Protein AF-0000000084985325 (afdb_homodimer)

Sequence (128 aa):
MKIETPQWGKEVKKKLVDEECSVTEFAKRIGMSRSRVSGLINGSAVSPIGQRKICEYLGLYDYIMKIETPQWGKEVKKKLVDEECSVTEFAKRIGMSRSRVSGLINGSAVSPIGQRKICEYLGLYDYI

Solvent-accessible surface area (backbone atoms only — not comparable to full-atom values): 7352 Å² total; per-residue (Å²): 133,85,69,59,61,39,69,66,24,46,54,50,52,39,50,27,53,76,66,73,44,51,68,58,57,47,17,57,72,73,72,43,53,46,68,57,50,51,25,44,35,42,44,77,38,87,48,74,68,58,51,42,55,53,27,58,74,72,68,42,60,90,75,98,133,84,71,60,61,40,69,66,25,46,52,50,53,39,49,27,53,76,66,72,42,50,67,58,56,47,15,58,75,74,71,42,54,44,68,56,50,50,23,43,36,41,44,77,37,88,47,72,67,58,51,42,53,53,28,58,76,71,68,43,61,89,75,101

Structure (mmCIF, N/CA/C/O backbone):
data_AF-0000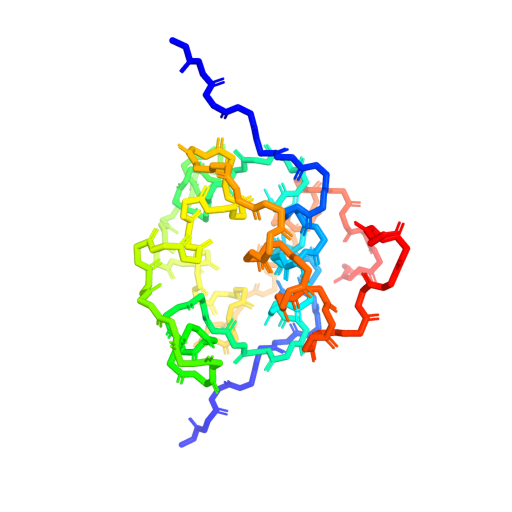000084985325-model_v1
#
loop_
_entity.id
_entity.type
_entity.pdbx_description
1 polymer 'HTH cro/C1-type domain-containing protein'
#
loop_
_atom_site.group_PDB
_atom_site.id
_atom_site.type_symbol
_atom_site.label_atom_id
_atom_site.label_alt_id
_atom_site.label_comp_id
_atom_site.label_asym_id
_atom_site.label_entity_id
_atom_site.label_seq_id
_atom_site.pdbx_PDB_ins_code
_atom_site.Cartn_x
_atom_site.Cartn_y
_atom_site.Cartn_z
_atom_site.occupancy
_atom_site.B_iso_or_equiv
_atom_site.auth_seq_id
_atom_site.auth_comp_id
_atom_site.auth_asym_id
_atom_site.auth_atom_id
_atom_site.pdbx_PDB_model_num
ATOM 1 N N . MET A 1 1 ? 10.453 14.781 -14.133 1 48.53 1 MET A N 1
ATOM 2 C CA . MET A 1 1 ? 10.906 14.758 -12.742 1 48.53 1 MET A CA 1
ATOM 3 C C . MET A 1 1 ? 10.234 13.625 -11.969 1 48.53 1 MET A C 1
ATOM 5 O O . MET A 1 1 ? 9 13.562 -11.906 1 48.53 1 MET A O 1
ATOM 9 N N . LYS A 1 2 ? 10.789 12.344 -11.93 1 58.53 2 LYS A N 1
ATOM 10 C CA . LYS A 1 2 ? 10.195 11.156 -11.32 1 58.53 2 LYS A CA 1
ATOM 11 C C . LYS A 1 2 ? 10.047 11.336 -9.812 1 58.53 2 LYS A C 1
ATOM 13 O O . LYS A 1 2 ? 11.031 11.578 -9.109 1 58.53 2 LYS A O 1
ATOM 18 N N . ILE A 1 3 ? 8.969 11.914 -9.266 1 78.12 3 ILE A N 1
ATOM 19 C CA . ILE A 1 3 ? 8.719 12.109 -7.84 1 78.12 3 ILE A CA 1
ATOM 20 C C . ILE A 1 3 ? 9.023 10.812 -7.082 1 78.12 3 ILE A C 1
ATOM 22 O O . ILE A 1 3 ? 8.516 9.75 -7.43 1 78.12 3 ILE A O 1
ATOM 26 N N . GLU A 1 4 ? 10.109 10.977 -6.445 1 87.25 4 GLU A N 1
ATOM 27 C CA . GLU A 1 4 ? 10.492 9.859 -5.578 1 87.25 4 GLU A CA 1
ATOM 28 C C . GLU A 1 4 ? 9.719 9.891 -4.266 1 87.25 4 GLU A C 1
ATOM 30 O O . GLU A 1 4 ? 9.508 10.961 -3.684 1 87.25 4 GLU A O 1
ATOM 35 N N . THR A 1 5 ? 9.125 8.812 -3.867 1 93.56 5 THR A N 1
ATOM 36 C CA . THR A 1 5 ? 8.406 8.734 -2.602 1 93.56 5 THR A CA 1
ATOM 37 C C . THR A 1 5 ? 9.375 8.82 -1.424 1 93.56 5 THR A C 1
ATOM 39 O O . THR A 1 5 ? 10.281 7.9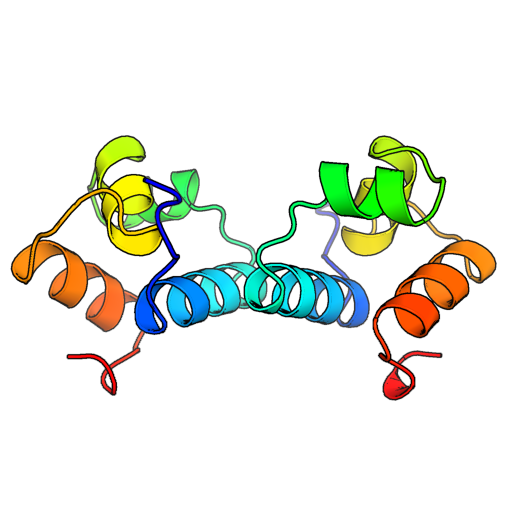88 -1.3 1 93.56 5 THR A O 1
ATOM 42 N N . PRO A 1 6 ? 9.148 9.891 -0.608 1 95.38 6 PRO A N 1
ATOM 43 C CA . PRO A 1 6 ? 10.031 10 0.552 1 95.38 6 PRO A CA 1
ATOM 44 C C . PRO A 1 6 ? 9.906 8.812 1.505 1 95.38 6 PRO A C 1
ATOM 46 O O . PRO A 1 6 ? 8.852 8.172 1.567 1 95.38 6 PRO A O 1
ATOM 49 N N . GLN A 1 7 ? 11 8.531 2.242 1 95.94 7 GLN A N 1
ATOM 50 C CA . GLN A 1 7 ? 11.031 7.391 3.154 1 95.94 7 GLN A CA 1
ATOM 51 C C . GLN A 1 7 ? 9.852 7.441 4.129 1 95.94 7 GLN A C 1
ATOM 53 O O . GLN A 1 7 ? 9.211 6.422 4.387 1 95.94 7 GLN A O 1
ATOM 58 N N . TRP A 1 8 ? 9.594 8.633 4.664 1 96.94 8 TRP A N 1
ATOM 59 C CA . TRP A 1 8 ? 8.492 8.734 5.617 1 96.94 8 TRP A CA 1
ATOM 60 C C . TRP A 1 8 ? 7.16 8.406 4.949 1 96.94 8 TRP A C 1
ATOM 62 O O . TRP A 1 8 ? 6.266 7.84 5.582 1 96.94 8 TRP A O 1
ATOM 72 N N . GLY A 1 9 ? 7 8.773 3.707 1 97.19 9 GLY A N 1
ATOM 73 C CA . GLY A 1 9 ? 5.801 8.438 2.959 1 97.19 9 GLY A CA 1
ATOM 74 C C . GLY A 1 9 ? 5.598 6.941 2.789 1 97.19 9 GLY A C 1
ATOM 75 O O . GLY A 1 9 ? 4.477 6.445 2.922 1 97.19 9 GLY A O 1
ATOM 76 N N . LYS A 1 10 ? 6.734 6.254 2.562 1 97.19 10 LYS A N 1
ATOM 77 C CA . LYS A 1 10 ? 6.691 4.801 2.455 1 97.19 10 LYS A CA 1
ATOM 78 C C . LYS A 1 10 ? 6.242 4.164 3.768 1 97.19 10 LYS A C 1
ATOM 80 O O . LYS A 1 10 ? 5.438 3.23 3.768 1 97.19 10 LYS A O 1
ATOM 85 N N . GLU A 1 11 ? 6.793 4.68 4.871 1 97.62 11 GLU A N 1
ATOM 86 C CA . GLU A 1 11 ? 6.414 4.145 6.18 1 97.62 11 GLU A CA 1
ATOM 87 C C . GLU A 1 11 ? 4.93 4.367 6.457 1 97.62 11 GLU A C 1
ATOM 89 O O . GLU A 1 11 ? 4.277 3.518 7.066 1 97.62 11 GLU A O 1
ATOM 94 N N . VAL A 1 12 ? 4.418 5.496 6.051 1 97.75 12 VAL A N 1
ATOM 95 C CA . VAL A 1 12 ? 2.994 5.773 6.203 1 97.75 12 VAL A CA 1
ATOM 96 C C . VAL A 1 12 ? 2.18 4.75 5.418 1 97.75 12 VAL A C 1
ATOM 98 O O . VAL A 1 12 ? 1.238 4.156 5.945 1 97.75 12 VAL A O 1
ATOM 101 N N . LYS A 1 13 ? 2.605 4.531 4.211 1 97.25 13 LYS A N 1
ATOM 102 C CA . LYS A 1 13 ? 1.892 3.58 3.363 1 97.25 13 LYS A CA 1
ATOM 103 C C . LYS A 1 13 ? 1.912 2.18 3.967 1 97.25 13 LYS A C 1
ATOM 105 O O . LYS A 1 13 ? 0.901 1.473 3.945 1 97.25 13 LYS A O 1
ATOM 110 N N . LYS A 1 14 ? 2.975 1.789 4.48 1 97.69 14 LYS A N 1
ATOM 111 C CA . LYS A 1 14 ? 3.082 0.483 5.125 1 97.69 14 LYS A CA 1
ATOM 112 C C . LYS A 1 14 ? 2.172 0.397 6.348 1 97.69 14 LYS A C 1
ATOM 114 O O . LYS A 1 14 ? 1.531 -0.63 6.578 1 97.69 14 LYS A O 1
ATOM 119 N N . LYS A 1 15 ? 2.119 1.446 7.082 1 97.31 15 LYS A N 1
ATOM 120 C CA . LYS A 1 15 ? 1.25 1.488 8.258 1 97.31 15 LYS A CA 1
ATOM 121 C C . LYS A 1 15 ? -0.219 1.391 7.855 1 97.31 15 LYS A C 1
ATOM 123 O O . LYS A 1 15 ? -1.007 0.719 8.523 1 97.31 15 LYS A O 1
ATOM 128 N N . LEU A 1 16 ? -0.54 2.053 6.805 1 96.81 16 LEU A N 1
ATOM 129 C CA . LEU A 1 16 ? -1.915 2.008 6.32 1 96.81 16 LEU A CA 1
ATOM 130 C C . LEU A 1 16 ? -2.289 0.597 5.879 1 96.81 16 LEU A C 1
ATOM 132 O O . LEU A 1 16 ? -3.438 0.176 6.035 1 96.81 16 LEU A O 1
ATOM 136 N N . VAL A 1 17 ? -1.335 -0.148 5.301 1 96.38 17 VAL A N 1
ATOM 137 C CA . VAL A 1 17 ? -1.554 -1.548 4.953 1 96.38 17 VAL A CA 1
ATOM 138 C C . VAL A 1 17 ? -1.879 -2.35 6.215 1 96.38 17 VAL A C 1
ATOM 140 O O . VAL A 1 17 ? -2.838 -3.123 6.234 1 96.38 17 VAL A O 1
ATOM 143 N N . ASP A 1 18 ? -1.133 -2.137 7.277 1 95.44 18 ASP A N 1
ATOM 144 C CA . ASP A 1 18 ? -1.321 -2.85 8.539 1 95.44 18 ASP A CA 1
ATOM 145 C C . ASP A 1 18 ? -2.682 -2.527 9.156 1 95.44 18 ASP A C 1
ATOM 147 O O . ASP A 1 18 ? -3.328 -3.4 9.734 1 95.44 18 ASP A O 1
ATOM 151 N N . GLU A 1 19 ? -3.109 -1.32 8.953 1 93.69 19 GLU A N 1
ATOM 152 C CA . GLU A 1 19 ? -4.363 -0.864 9.539 1 93.69 19 GLU A CA 1
ATOM 153 C C . GLU A 1 19 ? -5.543 -1.143 8.617 1 93.69 19 GLU A C 1
ATOM 155 O O . GLU A 1 19 ? -6.688 -0.818 8.945 1 93.69 19 GLU A O 1
ATOM 160 N N . GLU A 1 20 ? -5.27 -1.716 7.484 1 93.25 20 GLU A N 1
ATOM 161 C CA . GLU A 1 20 ? -6.289 -1.987 6.477 1 93.25 20 GLU A CA 1
ATOM 162 C C . GLU A 1 20 ? -7.082 -0.727 6.137 1 93.25 20 GLU A C 1
ATOM 164 O O . GLU A 1 20 ? -8.312 -0.758 6.074 1 93.25 20 GLU A O 1
ATOM 169 N N . CYS A 1 21 ? -6.367 0.325 5.969 1 93.62 21 CYS A N 1
ATOM 170 C CA . CYS A 1 21 ? -6.926 1.642 5.684 1 93.62 21 CYS A CA 1
ATOM 171 C C . CYS A 1 21 ? -6.379 2.193 4.371 1 93.62 21 CYS A C 1
ATOM 173 O O . CYS A 1 21 ? -5.18 2.088 4.102 1 93.62 21 CYS A O 1
ATOM 175 N N . SER A 1 22 ? -7.219 2.689 3.486 1 94.88 22 SER A N 1
ATOM 176 C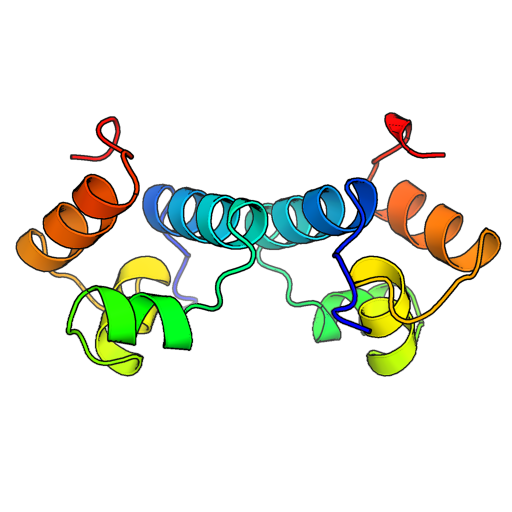 CA . SER A 1 22 ? -6.777 3.344 2.26 1 94.88 22 SER A CA 1
ATOM 177 C C . SER A 1 22 ? -6.371 4.793 2.523 1 94.88 22 SER A C 1
ATOM 179 O O . SER A 1 22 ? -6.695 5.352 3.572 1 94.88 22 SER A O 1
ATOM 181 N N . VAL A 1 23 ? -5.637 5.344 1.636 1 96.94 23 VAL A N 1
ATOM 182 C CA . VAL A 1 23 ? -5.242 6.746 1.755 1 96.94 23 VAL A CA 1
ATOM 183 C C . VAL A 1 23 ? -6.484 7.629 1.821 1 96.94 23 VAL A C 1
ATOM 185 O O . VAL A 1 23 ? -6.523 8.602 2.58 1 96.94 23 VAL A O 1
ATOM 188 N N . THR A 1 24 ? -7.457 7.297 1.042 1 97.69 24 THR A N 1
ATOM 189 C CA . THR A 1 24 ? -8.711 8.047 1.021 1 97.69 24 THR A CA 1
ATOM 190 C C . THR A 1 24 ? -9.391 8.008 2.385 1 97.69 24 THR A C 1
ATOM 192 O O . THR A 1 24 ? -9.797 9.039 2.916 1 97.69 24 THR A O 1
ATOM 195 N N . GLU A 1 25 ? -9.516 6.855 2.938 1 97.06 25 GLU A N 1
ATOM 196 C CA . GLU A 1 25 ? -10.133 6.688 4.254 1 97.06 25 GLU A CA 1
ATOM 197 C C . GLU A 1 25 ? -9.32 7.398 5.332 1 97.06 25 GLU A C 1
ATOM 199 O O . GLU A 1 25 ? -9.883 8.055 6.207 1 97.06 25 GLU A O 1
ATOM 204 N N . PHE A 1 26 ? -8.109 7.203 5.227 1 97.88 26 PHE A N 1
ATOM 205 C CA . PHE A 1 26 ? -7.207 7.844 6.172 1 97.88 26 PHE A CA 1
ATOM 206 C C . PHE A 1 26 ? -7.363 9.359 6.129 1 97.88 26 PHE A C 1
ATOM 208 O O . PHE A 1 26 ? -7.461 10.008 7.172 1 97.88 26 PHE A O 1
ATOM 215 N N . ALA A 1 27 ? -7.316 9.883 4.961 1 98.38 27 ALA A N 1
ATOM 216 C CA . ALA A 1 27 ? -7.48 11.328 4.781 1 98.38 27 ALA A CA 1
ATOM 217 C C . ALA A 1 27 ? -8.766 11.82 5.438 1 98.38 27 ALA A C 1
ATOM 219 O O . ALA A 1 27 ? -8.758 12.828 6.145 1 98.38 27 ALA A O 1
ATOM 220 N N . LYS A 1 28 ? -9.805 11.133 5.25 1 97.62 28 LYS A N 1
ATOM 221 C CA . LYS A 1 28 ? -11.094 11.461 5.859 1 97.62 28 LYS A CA 1
ATOM 222 C C . LYS A 1 28 ? -11.008 11.438 7.383 1 97.62 28 LYS A C 1
ATOM 224 O O . LYS A 1 28 ? -11.539 12.32 8.055 1 97.62 28 LYS A O 1
ATOM 229 N N . ARG A 1 29 ? -10.312 10.523 7.879 1 96.19 29 ARG A N 1
ATOM 230 C CA . ARG A 1 29 ? -10.188 10.328 9.32 1 96.19 29 ARG A CA 1
ATOM 231 C C . ARG A 1 29 ? -9.453 11.492 9.969 1 96.19 29 ARG A C 1
ATOM 233 O O . ARG A 1 29 ? -9.773 11.891 11.094 1 96.19 29 ARG A O 1
ATOM 240 N N . ILE A 1 30 ? -8.523 12.016 9.273 1 96.5 30 ILE A N 1
ATOM 241 C CA . ILE A 1 30 ? -7.711 13.055 9.883 1 96.5 30 ILE A CA 1
ATOM 242 C C . ILE A 1 30 ? -8.203 14.43 9.438 1 96.5 30 ILE A C 1
ATOM 244 O O . ILE A 1 30 ? -7.586 15.453 9.734 1 96.5 30 ILE A O 1
ATOM 248 N N . GLY A 1 31 ? -9.18 14.461 8.625 1 97.44 31 GLY A N 1
ATOM 249 C CA . GLY A 1 31 ? -9.797 15.719 8.219 1 97.44 31 GLY A CA 1
ATOM 250 C C . GLY A 1 31 ? -9.031 16.438 7.125 1 97.44 31 GLY A C 1
ATOM 251 O O . GLY A 1 31 ? -8.953 17.656 7.113 1 97.44 31 GLY A O 1
ATOM 252 N N . MET A 1 32 ? -8.445 15.75 6.34 1 97.81 32 MET A N 1
ATOM 253 C CA . MET A 1 32 ? -7.719 16.297 5.195 1 97.81 32 MET A CA 1
ATOM 254 C C . MET A 1 32 ? -8.266 15.734 3.887 1 97.81 32 MET A C 1
ATOM 256 O O . MET A 1 32 ? -8.891 14.672 3.873 1 97.81 32 MET A O 1
ATOM 260 N N . SER A 1 33 ? -7.953 16.5 2.854 1 98 33 SER A N 1
ATOM 261 C CA . SER A 1 33 ? -8.359 16 1.547 1 98 33 SER A CA 1
ATOM 262 C C . SER A 1 33 ? -7.449 14.867 1.083 1 98 33 SER A C 1
ATOM 264 O O . SER A 1 33 ? -6.266 14.836 1.424 1 98 33 SER A O 1
ATOM 266 N N . ARG A 1 34 ? -8.047 13.961 0.323 1 98 34 ARG A N 1
ATOM 267 C CA . ARG A 1 34 ? -7.27 12.859 -0.246 1 98 34 ARG A CA 1
ATOM 268 C C . ARG A 1 34 ? -6.102 13.391 -1.076 1 98 34 ARG A C 1
ATOM 270 O O . ARG A 1 34 ? -5 12.836 -1.026 1 98 34 ARG A O 1
ATOM 277 N N . SER A 1 35 ? -6.32 14.414 -1.848 1 98.12 35 SER A N 1
ATOM 278 C CA . SER A 1 35 ? -5.285 14.977 -2.707 1 98.12 35 SER A CA 1
ATOM 279 C C . SER A 1 35 ? -4.102 15.484 -1.888 1 98.12 35 SER A C 1
ATOM 281 O O . SER A 1 35 ? -2.945 15.289 -2.273 1 98.12 35 SER A O 1
ATOM 283 N N . ARG A 1 36 ? -4.379 16.109 -0.794 1 97.75 36 ARG A N 1
ATOM 284 C CA . ARG A 1 36 ? -3.326 16.656 0.062 1 97.75 36 ARG A CA 1
ATOM 285 C C . ARG A 1 36 ? -2.518 15.531 0.708 1 97.75 36 ARG A C 1
ATOM 287 O O . ARG A 1 36 ? -1.285 15.547 0.666 1 97.75 36 ARG A O 1
ATOM 294 N N . VAL A 1 37 ? -3.186 14.617 1.312 1 98.12 37 VAL A N 1
ATOM 295 C CA . VAL A 1 37 ? -2.514 13.5 1.973 1 98.12 37 VAL A CA 1
ATOM 296 C C . VAL A 1 37 ? -1.677 12.727 0.956 1 98.12 37 VAL A C 1
ATOM 298 O O . VAL A 1 37 ? -0.495 12.461 1.188 1 98.12 37 VAL A O 1
ATOM 301 N N . SER A 1 38 ? -2.316 12.422 -0.131 1 97.75 38 SER A N 1
ATOM 302 C CA . SER A 1 38 ? -1.622 11.688 -1.187 1 97.75 38 SER A CA 1
ATOM 303 C C . SER A 1 38 ? -0.394 12.453 -1.672 1 97.75 38 SER A C 1
ATOM 305 O O . SER A 1 38 ? 0.678 11.867 -1.845 1 97.75 38 SER A O 1
ATOM 307 N N . GLY A 1 39 ? -0.521 13.711 -1.88 1 97.5 39 GLY A N 1
ATOM 308 C CA . GLY A 1 39 ? 0.595 14.531 -2.322 1 97.5 39 GLY A CA 1
ATOM 309 C C . GLY A 1 39 ? 1.748 14.547 -1.337 1 97.5 39 GLY A C 1
ATOM 310 O O . GLY A 1 39 ? 2.912 14.484 -1.735 1 97.5 39 GLY A O 1
ATOM 311 N N . LEU A 1 40 ? 1.405 14.602 -0.092 1 97.12 40 LEU A N 1
ATOM 312 C CA . LEU A 1 40 ? 2.424 14.664 0.951 1 97.12 40 LEU A CA 1
ATOM 313 C C . LEU A 1 40 ? 3.172 13.336 1.058 1 97.12 40 LEU A C 1
ATOM 315 O O . LEU A 1 40 ? 4.406 13.312 1.045 1 97.12 40 LEU A O 1
ATOM 319 N N . ILE A 1 41 ? 2.441 12.289 1.038 1 97.31 41 ILE A N 1
ATOM 320 C CA . ILE A 1 41 ? 3.061 10.992 1.303 1 97.31 41 ILE A CA 1
ATOM 321 C C . ILE A 1 41 ? 3.805 10.516 0.059 1 97.31 41 ILE A C 1
ATOM 323 O O . ILE A 1 41 ? 4.781 9.766 0.161 1 97.31 41 ILE A O 1
ATOM 327 N N . ASN A 1 42 ? 3.346 10.961 -1.085 1 96.38 42 ASN A N 1
ATOM 328 C CA . ASN A 1 42 ? 3.998 10.539 -2.32 1 96.38 42 ASN A CA 1
ATOM 329 C C . ASN A 1 42 ? 5.117 11.5 -2.717 1 96.38 42 ASN A C 1
ATOM 331 O O . ASN A 1 42 ? 5.875 11.219 -3.646 1 96.38 42 ASN A O 1
ATOM 335 N N . GLY A 1 43 ? 5.199 12.633 -2.082 1 95.94 43 GLY A N 1
ATOM 336 C CA . GLY A 1 43 ? 6.34 13.516 -2.279 1 95.94 43 GLY A CA 1
ATOM 337 C C . GLY A 1 43 ? 6.059 14.648 -3.248 1 95.94 43 GLY A C 1
ATOM 338 O O . GLY A 1 43 ? 6.918 15.5 -3.479 1 95.94 43 GLY A O 1
ATOM 339 N N . SER A 1 44 ? 4.832 14.648 -3.771 1 96.44 44 SER A N 1
ATOM 340 C CA . SER A 1 44 ? 4.512 15.672 -4.758 1 96.44 44 SER A CA 1
ATOM 341 C C . SER A 1 44 ? 4.117 16.984 -4.09 1 96.44 44 SER A C 1
ATOM 343 O O . SER A 1 44 ? 4.02 18.016 -4.75 1 96.44 44 SER A O 1
ATOM 345 N N . ALA A 1 45 ? 3.824 17 -2.789 1 96.56 45 ALA A N 1
ATOM 346 C CA . ALA A 1 45 ? 3.557 18.188 -1.982 1 96.56 45 ALA A CA 1
ATOM 347 C C . ALA A 1 45 ? 4.449 18.219 -0.746 1 96.56 45 ALA A C 1
ATOM 349 O O . ALA A 1 45 ? 4.902 17.188 -0.27 1 96.56 45 ALA A O 1
ATOM 350 N N . VAL A 1 46 ? 4.77 19.453 -0.374 1 95.19 46 VAL A N 1
ATOM 351 C CA . VAL A 1 46 ? 5.609 19.641 0.805 1 95.19 46 VAL A CA 1
ATOM 352 C C . VAL A 1 46 ? 4.895 20.531 1.816 1 95.19 46 VAL A C 1
ATOM 354 O O . VAL A 1 46 ? 4.516 21.672 1.499 1 95.19 46 VAL A O 1
ATOM 357 N N . SER A 1 47 ? 4.656 19.969 2.971 1 97.06 47 SER A N 1
ATOM 358 C CA . SER A 1 47 ? 4.082 20.672 4.109 1 97.06 47 SER A CA 1
ATOM 359 C C . SER A 1 47 ? 4.531 20.047 5.43 1 97.06 47 SER A C 1
ATOM 361 O O . SER A 1 47 ? 4.016 19.016 5.84 1 97.06 47 SER A O 1
ATOM 363 N N . PRO A 1 48 ? 5.422 20.766 6.152 1 96.12 48 PRO A N 1
ATOM 364 C CA . PRO A 1 48 ? 5.883 20.219 7.438 1 96.12 48 PRO A CA 1
ATOM 365 C C . PRO A 1 48 ? 4.742 20.016 8.43 1 96.12 48 PRO A C 1
ATOM 367 O O . PRO A 1 48 ? 4.746 19.031 9.18 1 96.12 48 PRO A O 1
ATOM 370 N N . ILE A 1 49 ? 3.811 20.859 8.398 1 96.31 49 ILE A N 1
ATOM 371 C CA . ILE A 1 49 ? 2.674 20.75 9.305 1 96.31 49 ILE A CA 1
ATOM 372 C C . ILE A 1 49 ? 1.84 19.531 8.945 1 96.31 49 ILE A C 1
ATOM 374 O O . ILE A 1 49 ? 1.452 18.75 9.82 1 96.31 49 ILE A O 1
ATOM 378 N N . GLY A 1 50 ? 1.603 19.312 7.648 1 97 50 GLY A N 1
ATOM 379 C CA . GLY A 1 50 ? 0.859 18.141 7.195 1 97 50 GLY A CA 1
ATOM 380 C C . GLY A 1 50 ? 1.558 16.844 7.508 1 97 50 GLY A C 1
ATOM 381 O O . GLY A 1 50 ? 0.922 15.883 7.961 1 97 50 GLY A O 1
ATOM 382 N N . GLN A 1 51 ? 2.84 16.859 7.262 1 97.19 51 GLN A N 1
ATOM 383 C CA . GLN A 1 51 ? 3.635 15.672 7.574 1 97.19 51 GLN A CA 1
ATOM 384 C C . GLN A 1 51 ? 3.543 15.328 9.055 1 97.19 51 GLN A C 1
ATOM 386 O O . GLN A 1 51 ? 3.355 14.156 9.414 1 97.19 51 GLN A O 1
ATOM 391 N N . ARG A 1 52 ? 3.691 16.375 9.867 1 96.94 52 ARG A N 1
ATOM 392 C CA . ARG A 1 52 ? 3.635 16.156 11.312 1 96.94 52 ARG A CA 1
ATOM 393 C C . ARG A 1 52 ? 2.283 15.586 11.727 1 96.94 52 ARG A C 1
ATOM 395 O O . ARG A 1 52 ? 2.217 14.648 12.516 1 96.94 52 ARG A O 1
ATOM 402 N N . LYS A 1 53 ? 1.25 16.109 11.258 1 97 53 LYS A N 1
ATOM 403 C CA . LYS A 1 53 ? -0.1 15.648 11.578 1 97 53 LYS A CA 1
ATOM 404 C C . LYS A 1 53 ? -0.294 14.188 11.195 1 97 53 LYS A C 1
ATOM 406 O O . LYS A 1 53 ? -0.823 13.398 11.984 1 97 53 LYS A O 1
ATOM 411 N N . ILE A 1 54 ? 0.137 13.867 10.07 1 97.69 54 ILE A N 1
ATOM 412 C CA . ILE A 1 54 ? -0.013 12.508 9.555 1 97.69 54 ILE A CA 1
ATOM 413 C C . ILE A 1 54 ? 0.81 11.547 10.406 1 97.69 54 ILE A C 1
ATOM 415 O O . ILE A 1 54 ? 0.299 10.516 10.859 1 97.69 54 ILE A O 1
ATOM 419 N N . CYS A 1 55 ? 2.057 11.859 10.641 1 97.62 55 CYS A N 1
ATOM 420 C CA . CYS A 1 55 ? 2.951 10.992 11.398 1 97.62 55 CYS A CA 1
ATOM 421 C C . CYS A 1 55 ? 2.459 10.82 12.836 1 97.62 55 CYS A C 1
ATOM 423 O O . CYS A 1 55 ? 2.523 9.727 13.391 1 97.62 55 CYS A O 1
ATOM 425 N N . GLU A 1 56 ? 1.974 11.883 13.391 1 96.56 56 GLU A N 1
ATOM 426 C CA . GLU A 1 56 ? 1.465 11.82 14.758 1 96.56 56 GLU A CA 1
ATOM 427 C C . GLU A 1 56 ? 0.244 10.914 14.852 1 96.56 56 GLU A C 1
ATOM 429 O O . GLU A 1 56 ? 0.124 10.117 15.789 1 96.56 56 GLU A O 1
ATOM 434 N N . TYR A 1 57 ? -0.606 11.047 13.938 1 96.62 57 TYR A N 1
ATOM 435 C CA . TYR A 1 57 ? -1.819 10.242 13.945 1 96.62 57 TYR A CA 1
ATOM 436 C C . TYR A 1 57 ? -1.484 8.75 13.883 1 96.62 57 TYR A C 1
ATOM 438 O O . TYR A 1 57 ? -2.152 7.934 14.523 1 96.62 57 TYR A O 1
ATOM 446 N N . LEU A 1 58 ? -0.453 8.422 13.148 1 96.88 58 LEU A N 1
ATOM 447 C CA . LEU A 1 58 ? -0.12 7.023 12.914 1 96.88 58 LEU A CA 1
ATOM 448 C C . LEU A 1 58 ? 0.945 6.547 13.898 1 96.88 58 LEU A C 1
ATOM 450 O O . LEU A 1 58 ? 1.35 5.383 13.859 1 96.88 58 LEU A O 1
ATOM 454 N N . GLY A 1 59 ? 1.393 7.422 14.727 1 96.31 59 GLY A N 1
ATOM 455 C CA . GLY A 1 59 ? 2.385 7.07 15.727 1 96.31 59 GLY A CA 1
ATOM 456 C C . GLY A 1 59 ? 3.779 6.895 15.156 1 96.31 59 GLY A C 1
ATOM 457 O O . GLY A 1 59 ? 4.551 6.055 15.625 1 96.31 59 GLY A O 1
ATOM 458 N N . LEU A 1 60 ? 4.074 7.59 14.039 1 96.12 60 LEU A N 1
ATOM 459 C CA . LEU A 1 60 ? 5.387 7.551 13.406 1 96.12 60 LEU A CA 1
ATOM 460 C C . LEU A 1 60 ? 6.242 8.727 13.859 1 96.12 60 LEU A C 1
ATOM 462 O O . LEU A 1 60 ? 6.59 9.594 13.055 1 96.12 60 LEU A O 1
ATOM 466 N N . TYR A 1 61 ? 6.828 8.711 14.945 1 92.81 61 TYR A N 1
ATOM 467 C CA . TYR A 1 61 ? 7.488 9.844 15.578 1 92.81 61 TYR A CA 1
ATOM 468 C C . TYR A 1 61 ? 8.93 9.977 15.102 1 92.81 61 TYR A C 1
ATOM 470 O O . TYR A 1 61 ? 9.516 11.062 15.164 1 92.81 61 TYR A O 1
ATOM 478 N N . ASP A 1 62 ? 9.398 8.867 14.625 1 91.25 62 ASP A N 1
ATOM 479 C CA . ASP A 1 62 ? 10.781 8.883 14.172 1 91.25 62 ASP A CA 1
ATOM 480 C C . ASP A 1 62 ? 10.953 9.82 12.977 1 91.25 62 ASP A C 1
ATOM 482 O O . ASP A 1 62 ? 12.078 10.188 12.625 1 91.25 62 ASP A O 1
ATOM 486 N N . TYR A 1 63 ? 9.922 10.242 12.422 1 87.5 63 TYR A N 1
ATOM 487 C CA . TYR A 1 63 ? 9.992 11.039 11.203 1 87.5 63 TYR A CA 1
ATOM 488 C C . TYR A 1 63 ? 9.531 12.469 11.461 1 87.5 63 TYR A C 1
ATOM 490 O O . TYR A 1 63 ? 9.32 13.234 10.523 1 87.5 63 TYR A O 1
ATOM 498 N N . ILE A 1 64 ? 9.289 12.797 12.641 1 81.94 64 ILE A N 1
ATOM 499 C CA . ILE A 1 64 ? 8.93 14.141 13.062 1 81.94 64 ILE A CA 1
ATOM 500 C C . ILE A 1 64 ? 10.164 14.852 13.617 1 81.94 64 ILE A C 1
ATOM 502 O O . ILE A 1 64 ? 11.07 14.211 14.156 1 81.94 64 ILE A O 1
ATOM 506 N N . MET B 1 1 ? -19.5 -10.758 4.461 1 48.75 1 MET B N 1
ATOM 507 C CA . MET B 1 1 ? -18.219 -11.43 4.727 1 48.75 1 MET B CA 1
ATOM 508 C C . MET B 1 1 ? -17.047 -10.477 4.504 1 48.75 1 MET B C 1
ATOM 510 O O . MET B 1 1 ? -16.891 -9.93 3.412 1 48.75 1 MET B O 1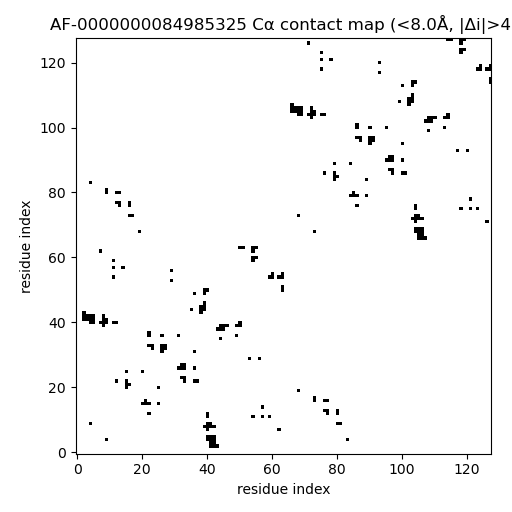
ATOM 514 N N . LYS B 1 2 ? -16.594 -9.656 5.527 1 58.94 2 LYS B N 1
ATOM 515 C CA . LYS B 1 2 ? -15.523 -8.664 5.426 1 58.94 2 LYS B CA 1
ATOM 516 C C . LYS B 1 2 ? -14.188 -9.32 5.09 1 58.94 2 LYS B C 1
ATOM 518 O O . LYS B 1 2 ? -13.719 -10.188 5.828 1 58.94 2 LYS B O 1
ATOM 523 N N . ILE B 1 3 ? -13.805 -9.547 3.824 1 79 3 ILE B N 1
ATOM 524 C CA . ILE B 1 3 ? -12.555 -10.156 3.4 1 79 3 ILE B CA 1
ATOM 525 C C . ILE B 1 3 ? -11.391 -9.516 4.148 1 79 3 ILE B C 1
ATOM 527 O O . ILE B 1 3 ? -11.242 -8.289 4.152 1 79 3 ILE B O 1
ATOM 531 N N . GLU B 1 4 ? -10.953 -10.344 5.02 1 87.5 4 GLU B N 1
ATOM 532 C CA . GLU B 1 4 ? -9.766 -9.922 5.75 1 87.5 4 GLU B CA 1
ATOM 533 C C . GLU B 1 4 ? -8.5 -10.156 4.93 1 87.5 4 GLU B C 1
ATOM 535 O O . GLU B 1 4 ? -8.375 -11.18 4.246 1 87.5 4 GLU B O 1
ATOM 540 N N . THR B 1 5 ? -7.637 -9.188 4.789 1 93.69 5 THR B N 1
ATOM 541 C CA . THR B 1 5 ? -6.383 -9.352 4.062 1 93.69 5 THR B CA 1
ATOM 542 C C . THR B 1 5 ? -5.438 -10.281 4.812 1 93.69 5 THR B C 1
ATOM 544 O O . THR B 1 5 ? -5.086 -10.023 5.965 1 93.69 5 THR B O 1
ATOM 547 N N . PRO B 1 6 ? -5.102 -11.391 4.109 1 95.38 6 PRO B N 1
ATOM 548 C CA . PRO B 1 6 ? -4.176 -12.305 4.773 1 95.38 6 PRO B CA 1
ATOM 549 C C . PRO B 1 6 ? -2.82 -11.664 5.07 1 95.38 6 PRO B C 1
ATOM 551 O O . PRO B 1 6 ? -2.404 -10.742 4.363 1 95.38 6 PRO B O 1
ATOM 554 N N . GLN B 1 7 ? -2.133 -12.172 6.117 1 96 7 GLN B N 1
ATOM 555 C CA . GLN B 1 7 ? -0.85 -11.617 6.527 1 96 7 GLN B CA 1
ATOM 556 C C . GLN B 1 7 ? 0.135 -11.586 5.363 1 96 7 GLN B C 1
ATOM 558 O O . GLN B 1 7 ? 0.839 -10.586 5.168 1 96 7 GLN B O 1
ATOM 563 N N . TRP B 1 8 ? 0.164 -12.672 4.598 1 97 8 TRP B N 1
ATOM 564 C CA . TRP B 1 8 ? 1.099 -12.703 3.479 1 97 8 TRP B CA 1
ATOM 565 C C . TRP B 1 8 ? 0.755 -11.625 2.453 1 97 8 TRP B C 1
ATOM 567 O O . TRP B 1 8 ? 1.646 -11.055 1.818 1 97 8 TRP B O 1
ATOM 577 N N . GLY B 1 9 ? -0.507 -11.367 2.258 1 97.19 9 GLY B N 1
ATOM 578 C CA . GLY B 1 9 ? -0.938 -10.305 1.358 1 97.19 9 GLY B CA 1
ATOM 579 C C . GLY B 1 9 ? -0.472 -8.93 1.793 1 97.19 9 GLY B C 1
ATOM 580 O O . GLY B 1 9 ? -0.043 -8.125 0.965 1 97.19 9 GLY B O 1
ATOM 581 N N . LYS B 1 10 ? -0.514 -8.711 3.131 1 97.19 10 LYS B N 1
ATOM 582 C CA . LYS B 1 10 ? -0.023 -7.461 3.693 1 97.19 10 LYS B CA 1
ATOM 583 C C . LYS B 1 10 ? 1.472 -7.289 3.436 1 97.19 10 LYS B C 1
ATOM 585 O O . LYS B 1 10 ? 1.927 -6.199 3.086 1 97.19 10 LYS B O 1
ATOM 590 N N . GLU B 1 11 ? 2.211 -8.383 3.627 1 97.62 11 GLU B N 1
ATOM 591 C CA . GLU B 1 11 ? 3.65 -8.328 3.396 1 97.62 11 GLU B CA 1
ATOM 592 C C . GLU B 1 11 ? 3.965 -8.023 1.935 1 97.62 11 GLU B C 1
ATOM 594 O O . GLU B 1 11 ? 4.926 -7.309 1.635 1 97.62 11 GLU B O 1
ATOM 599 N N . VAL B 1 12 ? 3.193 -8.57 1.048 1 97.75 12 VAL B N 1
ATOM 600 C CA . VAL B 1 12 ? 3.363 -8.289 -0.374 1 97.75 12 VAL B CA 1
ATOM 601 C C . VAL B 1 12 ? 3.137 -6.801 -0.635 1 97.75 12 VAL B C 1
ATOM 603 O O . VAL B 1 12 ? 3.951 -6.148 -1.293 1 97.75 12 VAL B O 1
ATOM 606 N N . LYS B 1 13 ? 2.08 -6.309 -0.066 1 97.31 13 LYS B N 1
ATOM 607 C CA . LYS B 1 13 ? 1.759 -4.898 -0.26 1 97.31 13 LYS B CA 1
ATOM 608 C C . LYS B 1 13 ? 2.871 -4.004 0.279 1 97.31 13 LYS B C 1
ATOM 610 O O . LYS B 1 13 ? 3.234 -3.01 -0.354 1 97.31 13 LYS B O 1
ATOM 615 N N . LYS B 1 14 ? 3.395 -4.316 1.36 1 97.62 14 LYS B N 1
ATOM 616 C CA . LYS B 1 14 ? 4.496 -3.549 1.937 1 97.62 14 LYS B CA 1
ATOM 617 C C . LYS B 1 14 ? 5.734 -3.611 1.048 1 97.62 14 LYS B C 1
ATOM 619 O O . LYS B 1 14 ? 6.422 -2.605 0.86 1 97.62 14 LYS B O 1
ATOM 624 N N . LYS B 1 15 ? 5.988 -4.742 0.515 1 97.31 15 LYS B N 1
ATOM 625 C CA . LYS B 1 15 ? 7.125 -4.902 -0.386 1 97.31 15 LYS B CA 1
ATOM 626 C C . LYS B 1 15 ? 6.945 -4.07 -1.653 1 97.31 15 LYS B C 1
ATOM 628 O O . LYS B 1 15 ? 7.906 -3.479 -2.154 1 97.31 15 LYS B O 1
ATOM 633 N N . LEU B 1 16 ? 5.758 -4.062 -2.137 1 96.81 16 LEU B N 1
ATOM 634 C CA . LEU B 1 16 ? 5.473 -3.275 -3.332 1 96.81 16 LEU B CA 1
ATOM 635 C C . LEU B 1 16 ? 5.672 -1.788 -3.066 1 96.81 16 LEU B C 1
ATOM 637 O O . LEU B 1 16 ? 6.098 -1.046 -3.955 1 96.81 16 LEU B O 1
ATOM 641 N N . VAL B 1 17 ? 5.355 -1.323 -1.845 1 96.31 17 VAL B N 1
ATOM 642 C CA . VAL B 1 17 ? 5.625 0.055 -1.449 1 96.31 17 VAL B CA 1
ATOM 643 C C . VAL B 1 17 ? 7.125 0.328 -1.522 1 96.31 17 VAL B C 1
ATOM 645 O O . VAL B 1 17 ? 7.551 1.341 -2.084 1 96.31 17 VAL B O 1
ATOM 648 N N . ASP B 1 18 ? 7.926 -0.579 -1.018 1 95.38 18 ASP B N 1
ATOM 649 C CA . ASP B 1 18 ? 9.383 -0.431 -1.002 1 95.38 18 ASP B CA 1
ATOM 650 C C . ASP B 1 18 ? 9.945 -0.401 -2.42 1 95.38 18 ASP B C 1
ATOM 652 O O . ASP B 1 18 ? 10.891 0.336 -2.701 1 95.38 18 ASP B O 1
ATOM 656 N N . GLU B 1 19 ? 9.32 -1.127 -3.283 1 93.56 19 GLU B N 1
ATOM 657 C CA . GLU B 1 19 ? 9.797 -1.24 -4.66 1 93.56 19 GLU B CA 1
ATOM 658 C C . GLU B 1 19 ? 9.188 -0.16 -5.547 1 93.56 19 GLU B C 1
ATOM 660 O O . GLU B 1 19 ? 9.461 -0.107 -6.746 1 93.56 19 GLU B O 1
ATOM 665 N N . GLU B 1 20 ? 8.359 0.661 -4.965 1 93.25 20 GLU B N 1
ATOM 666 C CA . GLU B 1 20 ? 7.652 1.703 -5.703 1 93.25 20 GLU B CA 1
ATOM 667 C C . GLU B 1 20 ? 6.91 1.124 -6.902 1 93.25 20 GLU B C 1
ATOM 669 O O . GLU B 1 20 ? 6.984 1.668 -8.008 1 93.25 20 GLU B O 1
ATOM 674 N N . CYS B 1 21 ? 6.27 0.0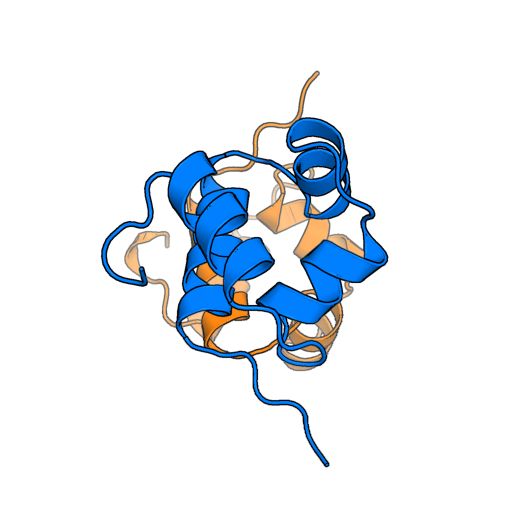43 -6.66 1 93.56 21 CYS B N 1
ATOM 675 C CA . CYS B 1 21 ? 5.531 -0.694 -7.68 1 93.56 21 CYS B CA 1
ATOM 676 C C . CYS B 1 21 ? 4.062 -0.836 -7.297 1 93.56 21 CYS B C 1
ATOM 678 O O . CYS B 1 21 ? 3.742 -1.12 -6.141 1 93.56 21 CYS B O 1
ATOM 680 N N . SER B 1 22 ? 3.139 -0.543 -8.195 1 94.81 22 SER B N 1
ATOM 681 C CA . SER B 1 22 ? 1.715 -0.764 -7.957 1 94.81 22 SER B CA 1
ATOM 682 C C . SER B 1 22 ? 1.332 -2.219 -8.203 1 94.81 22 SER B C 1
ATOM 684 O O . SER B 1 22 ? 2.094 -2.975 -8.805 1 94.81 22 SER B O 1
ATOM 686 N N . VAL B 1 23 ? 0.234 -2.621 -7.68 1 96.88 23 VAL B N 1
ATOM 687 C CA . VAL B 1 23 ? -0.26 -3.977 -7.902 1 96.88 23 VAL B CA 1
ATOM 688 C C . VAL B 1 23 ? -0.436 -4.227 -9.398 1 96.88 23 VAL B C 1
ATOM 690 O O . VAL B 1 23 ? -0.13 -5.312 -9.891 1 96.88 23 VAL B O 1
ATOM 693 N N . THR B 1 24 ? -0.927 -3.24 -10.086 1 97.62 24 THR B N 1
ATOM 694 C CA . THR B 1 24 ? -1.13 -3.342 -11.531 1 97.62 24 THR B CA 1
ATOM 695 C C . THR B 1 24 ? 0.196 -3.582 -12.25 1 97.62 24 THR B C 1
ATOM 697 O O . THR B 1 24 ? 0.302 -4.48 -13.078 1 97.62 24 THR B O 1
ATOM 700 N N . GLU B 1 25 ? 1.174 -2.818 -11.938 1 97.06 25 GLU B N 1
ATOM 701 C CA . GLU B 1 25 ? 2.496 -2.965 -12.539 1 97.06 25 GLU B CA 1
ATOM 702 C C . GLU B 1 25 ? 3.119 -4.312 -12.18 1 97.06 25 GLU B C 1
ATOM 704 O O . GLU B 1 25 ? 3.701 -4.98 -13.031 1 97.06 25 GLU B O 1
ATOM 709 N N . PHE B 1 26 ? 2.986 -4.59 -10.992 1 97.94 26 PHE B N 1
ATOM 710 C CA . PHE B 1 26 ? 3.508 -5.863 -10.508 1 97.94 26 PHE B CA 1
ATOM 711 C C . PHE B 1 26 ? 2.877 -7.027 -11.266 1 97.94 26 PHE B C 1
ATOM 713 O O . PHE B 1 26 ? 3.576 -7.938 -11.703 1 97.94 26 PHE B O 1
ATOM 720 N N . ALA B 1 27 ? 1.599 -7.016 -11.336 1 98.38 27 ALA B N 1
ATOM 721 C CA . ALA B 1 27 ? 0.874 -8.062 -12.047 1 98.38 27 ALA B CA 1
ATOM 722 C C . ALA B 1 27 ? 1.397 -8.211 -13.477 1 98.38 27 ALA B C 1
ATOM 724 O O . ALA B 1 27 ? 1.635 -9.336 -13.938 1 98.38 27 ALA B O 1
ATOM 725 N N . LYS B 1 28 ? 1.595 -7.152 -14.133 1 97.69 28 LYS B N 1
ATOM 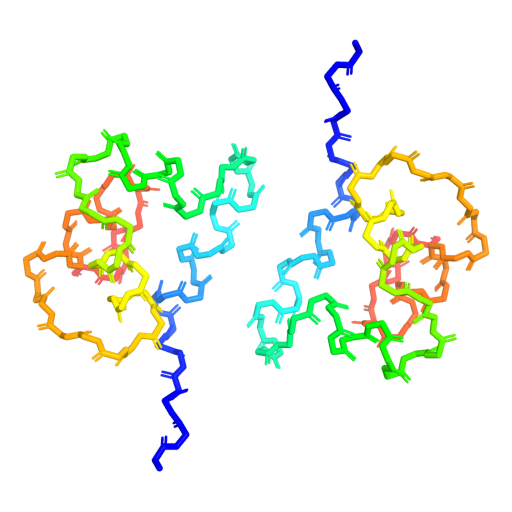726 C CA . LYS B 1 28 ? 2.137 -7.148 -15.484 1 97.69 28 LYS B CA 1
ATOM 727 C C . LYS B 1 28 ? 3.527 -7.777 -15.523 1 97.69 28 LYS B C 1
ATOM 729 O O . LYS B 1 28 ? 3.838 -8.562 -16.422 1 97.69 28 LYS B O 1
ATOM 734 N N . ARG B 1 29 ? 4.293 -7.508 -14.562 1 96.12 29 ARG B N 1
ATOM 735 C CA . ARG B 1 29 ? 5.672 -7.98 -14.492 1 96.12 29 ARG B CA 1
ATOM 736 C C . ARG B 1 29 ? 5.73 -9.492 -14.352 1 96.12 29 ARG B C 1
ATOM 738 O O . ARG B 1 29 ? 6.621 -10.148 -14.898 1 96.12 29 ARG B O 1
ATOM 745 N N . ILE B 1 30 ? 4.785 -10.016 -13.656 1 96.56 30 ILE B N 1
ATOM 746 C CA . ILE B 1 30 ? 4.848 -11.445 -13.383 1 96.56 30 ILE B CA 1
ATOM 747 C C . ILE B 1 30 ? 3.936 -12.195 -14.359 1 96.56 30 ILE B C 1
ATOM 749 O O . ILE B 1 30 ? 3.74 -13.406 -14.227 1 96.56 30 ILE B O 1
ATOM 753 N N . GLY B 1 31 ? 3.275 -11.5 -15.188 1 97.44 31 GLY B N 1
ATOM 754 C CA . GLY B 1 31 ? 2.465 -12.117 -16.219 1 97.44 31 GLY B CA 1
ATOM 755 C C . GLY B 1 31 ? 1.104 -12.57 -15.719 1 97.44 31 GLY B C 1
ATOM 756 O O . GLY B 1 31 ? 0.594 -13.609 -16.141 1 97.44 31 GLY B O 1
ATOM 757 N N . MET B 1 32 ? 0.616 -11.938 -14.859 1 97.88 32 MET B N 1
ATOM 758 C CA . MET B 1 32 ? -0.714 -12.211 -14.32 1 97.88 32 MET B CA 1
ATOM 759 C C . MET B 1 32 ? -1.628 -11 -14.484 1 97.88 32 MET B C 1
ATOM 761 O O . MET B 1 32 ? -1.152 -9.875 -14.625 1 97.88 32 MET B O 1
ATOM 765 N N . SER B 1 33 ? -2.912 -11.336 -14.438 1 98.06 33 SER B N 1
ATOM 766 C CA . SER B 1 33 ? -3.861 -10.227 -14.492 1 98.06 33 SER B CA 1
ATOM 767 C C . SER B 1 33 ? -3.922 -9.484 -13.164 1 98.06 33 SER B C 1
ATOM 769 O O . SER B 1 33 ? -3.717 -10.07 -12.102 1 98.06 33 SER B O 1
ATOM 771 N N . ARG B 1 34 ? -4.184 -8.188 -13.266 1 98 34 ARG B N 1
ATOM 772 C CA . ARG B 1 34 ? -4.34 -7.375 -12.07 1 98 34 ARG B CA 1
ATOM 773 C C . ARG B 1 34 ? -5.422 -7.941 -11.156 1 98 34 ARG B C 1
ATOM 775 O O . ARG B 1 34 ? -5.262 -7.961 -9.938 1 98 34 ARG B O 1
ATOM 782 N N . SER B 1 35 ? -6.52 -8.375 -11.703 1 98.19 35 SER B N 1
ATOM 783 C CA . SER B 1 35 ? -7.629 -8.914 -10.922 1 98.19 35 SER B CA 1
ATOM 784 C C . SER B 1 35 ? -7.203 -10.141 -10.125 1 98.19 35 SER B C 1
ATOM 786 O O . SER B 1 35 ? -7.59 -10.297 -8.961 1 98.19 35 SER B O 1
ATOM 788 N N . ARG B 1 36 ? -6.438 -10.984 -10.719 1 97.75 36 ARG B N 1
ATOM 789 C CA . ARG B 1 36 ? -5.977 -12.195 -10.055 1 97.75 36 ARG B CA 1
ATOM 790 C C . ARG B 1 36 ? -5.02 -11.867 -8.914 1 97.75 36 ARG B C 1
ATOM 792 O O . ARG B 1 36 ? -5.191 -12.359 -7.797 1 97.75 36 ARG B O 1
ATOM 799 N N . VAL B 1 37 ? -4.031 -11.102 -9.203 1 98.19 37 VAL B N 1
ATOM 800 C CA . VAL B 1 37 ? -3.049 -10.719 -8.188 1 98.19 37 VAL B CA 1
ATOM 801 C C . VAL B 1 37 ? -3.746 -10.016 -7.031 1 98.19 37 VAL B C 1
ATOM 803 O O . VAL B 1 37 ? -3.545 -10.367 -5.867 1 98.19 37 VAL B O 1
ATOM 806 N N . SER B 1 38 ? -4.551 -9.055 -7.398 1 97.75 38 SER B N 1
ATOM 807 C CA . SER B 1 38 ? -5.285 -8.305 -6.387 1 97.75 38 SER B CA 1
ATOM 808 C C . SER B 1 38 ? -6.152 -9.227 -5.539 1 97.75 38 SER B C 1
ATOM 810 O O . SER B 1 38 ? -6.18 -9.117 -4.312 1 97.75 38 SER B O 1
ATOM 812 N N . GLY B 1 39 ? -6.84 -10.125 -6.145 1 97.56 39 GLY B N 1
ATOM 813 C CA . GLY B 1 39 ? -7.68 -11.07 -5.426 1 97.56 39 GLY B CA 1
ATOM 814 C C . GLY B 1 39 ? -6.902 -11.945 -4.461 1 97.56 39 GLY B C 1
ATOM 815 O O . GLY B 1 39 ? -7.352 -12.195 -3.344 1 97.56 39 GLY B O 1
ATOM 816 N N . LEU B 1 40 ? -5.758 -12.359 -4.895 1 97.19 40 LEU B N 1
ATOM 817 C CA . LEU B 1 40 ? -4.93 -13.242 -4.078 1 97.19 40 LEU B CA 1
ATOM 818 C C . LEU B 1 40 ? -4.379 -12.5 -2.863 1 97.19 40 LEU B C 1
ATOM 820 O O . LEU B 1 40 ? -4.504 -12.977 -1.731 1 97.19 40 LEU B O 1
ATOM 824 N N . ILE B 1 41 ? -3.893 -11.336 -3.1 1 97.31 41 ILE B N 1
ATOM 825 C CA . ILE B 1 41 ? -3.193 -10.633 -2.027 1 97.31 41 ILE B CA 1
ATOM 826 C C . ILE B 1 41 ? -4.207 -10.031 -1.058 1 97.31 41 ILE B C 1
ATOM 828 O O . ILE B 1 41 ? -3.91 -9.844 0.124 1 97.31 41 ILE B O 1
ATOM 832 N N . ASN B 1 42 ? -5.387 -9.75 -1.562 1 96.38 42 ASN B N 1
ATOM 833 C CA . ASN B 1 42 ? -6.41 -9.172 -0.7 1 96.38 42 ASN B CA 1
ATOM 834 C C . ASN B 1 42 ? -7.266 -10.25 -0.044 1 96.38 42 ASN B C 1
ATOM 836 O O . ASN B 1 42 ? -8.078 -9.953 0.833 1 96.38 42 ASN B O 1
ATOM 840 N N . GLY B 1 43 ? -7.141 -11.477 -0.487 1 96 43 GLY B N 1
ATOM 841 C CA . GLY B 1 43 ? -7.785 -12.578 0.208 1 96 43 GLY B CA 1
ATOM 842 C C . GLY B 1 43 ? -9.094 -13 -0.428 1 96 43 GLY B C 1
ATOM 843 O O . GLY B 1 43 ? -9.734 -13.953 0.025 1 96 43 GLY B O 1
ATOM 844 N N . SER B 1 44 ? -9.461 -12.281 -1.496 1 96.5 44 SER B N 1
ATOM 845 C CA . SER B 1 44 ? -10.734 -12.594 -2.125 1 96.5 44 SER B CA 1
ATOM 846 C C . SER B 1 44 ? -10.609 -13.781 -3.07 1 96.5 44 SER B C 1
ATOM 848 O O . SER B 1 44 ? -11.617 -14.32 -3.537 1 96.5 44 SER B O 1
ATOM 850 N N . ALA B 1 45 ? -9.406 -14.203 -3.451 1 96.69 45 ALA B N 1
ATOM 851 C CA . ALA B 1 45 ? -9.125 -15.398 -4.242 1 96.69 45 ALA B CA 1
ATOM 852 C C . ALA B 1 45 ? -8.102 -16.297 -3.543 1 96.69 45 ALA B C 1
ATOM 854 O O . ALA B 1 45 ? -7.289 -15.812 -2.746 1 96.69 45 ALA B O 1
ATOM 855 N N . VAL B 1 46 ? -8.289 -17.578 -3.789 1 95.25 46 VAL B N 1
ATOM 856 C CA . VAL B 1 46 ? -7.375 -18.547 -3.193 1 95.25 46 VAL B CA 1
ATOM 857 C C . VAL B 1 46 ? -6.738 -19.406 -4.289 1 95.25 46 VAL B C 1
ATOM 859 O O . VAL B 1 46 ? -7.441 -20.047 -5.066 1 95.25 46 VAL B O 1
ATOM 862 N N . SER B 1 47 ? -5.441 -19.297 -4.367 1 97.06 47 SER B N 1
ATOM 863 C CA . SER B 1 47 ? -4.629 -20.109 -5.273 1 97.06 47 SER B CA 1
ATOM 864 C C . SER B 1 47 ? -3.223 -20.312 -4.723 1 97.06 47 SER B C 1
ATOM 866 O O . SER B 1 47 ? -2.385 -19.422 -4.797 1 97.06 47 SER B O 1
ATOM 868 N N . PRO B 1 48 ? -2.934 -21.562 -4.258 1 96.19 48 PRO B N 1
ATOM 869 C CA . PRO B 1 48 ? -1.596 -21.828 -3.725 1 96.19 48 PRO B CA 1
ATOM 870 C C . PRO B 1 48 ? -0.494 -21.594 -4.754 1 96.19 48 PRO B C 1
ATOM 872 O O . PRO B 1 48 ? 0.581 -21.094 -4.414 1 96.19 48 PRO B O 1
ATOM 875 N N . ILE B 1 49 ? -0.777 -21.906 -5.945 1 96.31 49 ILE B N 1
ATOM 876 C CA . ILE B 1 49 ? 0.205 -21.734 -7.012 1 96.31 49 ILE B CA 1
ATOM 877 C C . ILE B 1 49 ? 0.451 -20.234 -7.242 1 96.31 49 ILE B C 1
ATOM 879 O O . ILE B 1 49 ? 1.599 -19.797 -7.348 1 96.31 49 ILE B O 1
ATOM 883 N N . GLY B 1 50 ? -0.617 -19.453 -7.262 1 97.06 50 GL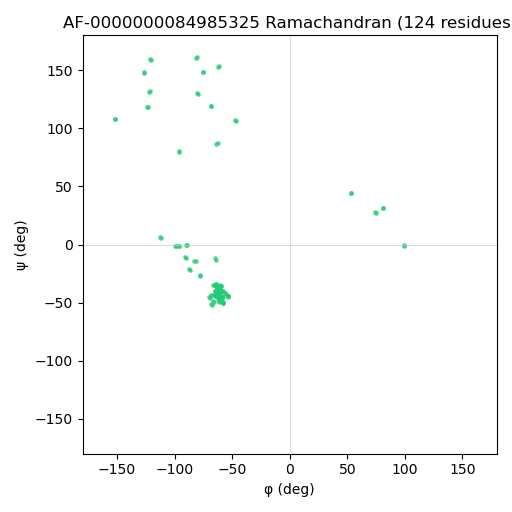Y B N 1
ATOM 884 C CA . GLY B 1 50 ? -0.488 -18 -7.43 1 97.06 50 GLY B CA 1
ATOM 885 C C . GLY B 1 50 ? 0.252 -17.344 -6.285 1 97.06 50 GLY B C 1
ATOM 886 O O . GLY B 1 50 ? 1.111 -16.484 -6.512 1 97.06 50 GLY B O 1
ATOM 887 N N . GLN B 1 51 ? -0.115 -17.781 -5.109 1 97.25 51 GLN B N 1
ATOM 888 C CA . GLN B 1 51 ? 0.565 -17.25 -3.934 1 97.25 51 GLN B CA 1
ATOM 889 C C . GLN B 1 51 ? 2.064 -17.531 -3.992 1 97.25 51 GLN B C 1
ATOM 891 O O . GLN B 1 51 ? 2.877 -16.641 -3.719 1 97.25 51 GLN B O 1
ATOM 896 N N . ARG B 1 52 ? 2.379 -18.766 -4.352 1 97 52 ARG B N 1
ATOM 897 C CA . ARG B 1 52 ? 3.783 -19.156 -4.434 1 97 52 ARG B CA 1
ATOM 898 C C . ARG B 1 52 ? 4.523 -18.312 -5.465 1 97 52 ARG B C 1
ATOM 900 O O . ARG B 1 52 ? 5.633 -17.828 -5.207 1 97 52 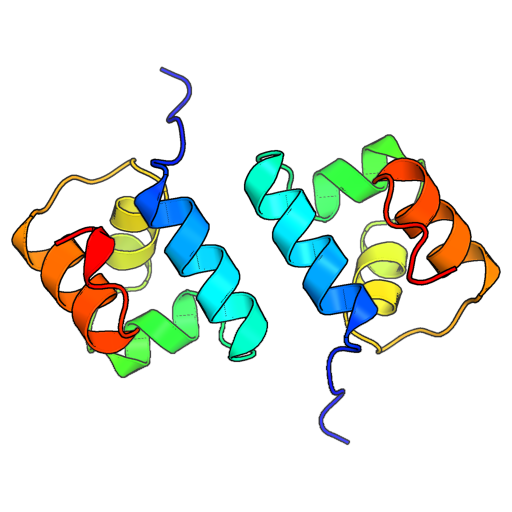ARG B O 1
ATOM 907 N N . LYS B 1 53 ? 3.996 -18.125 -6.578 1 97 53 LYS B N 1
ATOM 908 C CA . LYS B 1 53 ? 4.602 -17.344 -7.648 1 97 53 LYS B CA 1
ATOM 909 C C . LYS B 1 53 ? 4.867 -15.906 -7.199 1 97 53 LYS B C 1
ATOM 911 O O . LYS B 1 53 ? 5.953 -15.367 -7.422 1 97 53 LYS B O 1
ATOM 916 N N . ILE B 1 54 ? 3.918 -15.367 -6.57 1 97.69 54 ILE B N 1
ATOM 917 C CA . ILE B 1 54 ? 4.016 -13.984 -6.117 1 97.69 54 ILE B CA 1
ATOM 918 C C . ILE B 1 54 ? 5.094 -13.867 -5.043 1 97.69 54 ILE B C 1
ATOM 920 O O . ILE B 1 54 ? 5.973 -13.008 -5.125 1 97.69 54 ILE B O 1
ATOM 924 N N . CYS B 1 55 ? 5.059 -14.727 -4.062 1 97.62 55 CYS B N 1
ATOM 925 C CA . CYS B 1 55 ? 6.008 -14.688 -2.957 1 97.62 55 CYS B CA 1
ATOM 926 C C . CYS B 1 55 ? 7.43 -14.93 -3.449 1 97.62 55 CYS B C 1
ATOM 928 O O . CYS B 1 55 ? 8.375 -14.281 -2.988 1 97.62 55 CYS B O 1
ATOM 930 N N . GLU B 1 56 ? 7.559 -15.828 -4.371 1 96.56 56 GLU B N 1
ATOM 931 C CA . GLU B 1 56 ? 8.875 -16.125 -4.918 1 96.56 56 GLU B CA 1
ATOM 932 C C . GLU B 1 56 ? 9.445 -14.922 -5.668 1 96.56 56 GLU B C 1
ATOM 934 O O . GLU B 1 56 ? 10.633 -14.602 -5.527 1 96.56 56 GLU B O 1
ATOM 939 N N . TYR B 1 57 ? 8.633 -14.328 -6.422 1 96.56 57 TYR B N 1
ATOM 940 C CA . TYR B 1 57 ? 9.086 -13.172 -7.199 1 96.56 57 TYR B CA 1
ATOM 941 C C . TYR B 1 57 ? 9.594 -12.062 -6.281 1 96.56 57 TYR B C 1
ATOM 943 O O . TYR B 1 57 ? 10.562 -11.383 -6.605 1 96.56 57 TYR B O 1
ATOM 951 N N . LEU B 1 58 ? 8.953 -11.914 -5.141 1 96.81 58 LEU B N 1
ATOM 952 C CA . LEU B 1 58 ? 9.266 -10.805 -4.25 1 96.81 58 LEU B CA 1
ATOM 953 C C . LEU B 1 58 ? 10.25 -11.234 -3.166 1 96.81 58 LEU B C 1
ATOM 955 O O . LEU B 1 58 ? 10.648 -10.422 -2.322 1 96.81 58 LEU B O 1
ATOM 959 N N . GLY B 1 59 ? 10.617 -12.461 -3.199 1 96.25 59 GLY B N 1
ATOM 960 C CA . GLY B 1 59 ? 11.578 -12.977 -2.234 1 96.25 59 GLY B CA 1
ATOM 961 C C . GLY B 1 59 ? 10.984 -13.164 -0.849 1 96.25 59 GLY B C 1
ATOM 962 O O . GLY B 1 59 ? 11.68 -12.969 0.156 1 96.25 59 GLY B O 1
ATOM 963 N N . LEU B 1 60 ? 9.656 -13.406 -0.772 1 96.06 60 LEU B N 1
ATOM 964 C CA . LEU B 1 60 ? 8.969 -13.656 0.491 1 96.06 60 LEU B CA 1
ATOM 965 C C . LEU B 1 60 ? 8.828 -15.148 0.751 1 96.06 60 LEU B C 1
ATOM 967 O O . LEU B 1 60 ? 7.715 -15.68 0.764 1 96.06 60 LEU B O 1
ATOM 971 N N . TYR B 1 61 ? 9.789 -15.797 1.22 1 92.94 61 TYR B N 1
ATOM 972 C CA . TYR B 1 61 ? 9.844 -17.25 1.307 1 92.94 61 TYR B CA 1
ATOM 973 C C . TYR B 1 61 ? 9.219 -17.75 2.604 1 92.94 61 TYR B C 1
ATOM 975 O O . TYR B 1 61 ? 8.797 -18.906 2.697 1 92.94 61 TYR B O 1
ATOM 983 N N . ASP B 1 62 ? 9.164 -16.844 3.516 1 91.19 62 ASP B N 1
ATOM 984 C CA . ASP B 1 62 ? 8.602 -17.219 4.809 1 91.19 62 ASP B CA 1
ATOM 985 C C . ASP B 1 62 ? 7.129 -17.594 4.676 1 91.19 62 ASP B C 1
ATOM 987 O O . ASP B 1 62 ? 6.562 -18.234 5.566 1 91.19 62 ASP B O 1
ATOM 991 N N . TYR B 1 63 ? 6.551 -17.297 3.602 1 87.38 63 TYR B N 1
ATOM 992 C CA . TYR B 1 63 ? 5.117 -17.5 3.438 1 87.38 63 TYR B CA 1
ATOM 993 C C . TYR B 1 63 ? 4.84 -18.609 2.422 1 87.38 63 TYR B C 1
ATOM 995 O O . TYR B 1 63 ? 3.695 -18.797 2 1 87.38 63 TYR B O 1
ATOM 1003 N N . ILE B 1 64 ? 5.82 -19.234 1.972 1 82 64 ILE B N 1
ATOM 1004 C CA . ILE B 1 64 ? 5.719 -20.375 1.065 1 82 64 ILE B CA 1
ATOM 1005 C C . ILE B 1 64 ? 5.84 -21.672 1.856 1 82 64 ILE B C 1
ATOM 1007 O O . ILE B 1 64 ? 6.512 -21.719 2.893 1 82 64 ILE B O 1
#

Radius of gyration: 15.5 Å; Cα contacts (8 Å, |Δi|>4): 145; chains: 2; bounding box: 30×43×32 Å

pLDDT: mean 94.44, std 8.16, range [48.53, 98.38]

Organism: NCBI:txid537013

Foldseek 3Di:
DPQAFDPLLVVLVVLCVVVVHDLCRLCVVLVHHSVVSCCPRSRVDDDPVSSVSSCVVSVNPVVD/DPQAFDPLLVVLVVLCVVVVHDLCRLCVVLVHHSVVSVCPRSRVDDDPVSSVSSCVVSVNPVVD

Nearest PDB structures (foldseek):
  4pu8-assembly1_B  TM=8.764E-01  e=2.731E-02  Shewanella oneidensis MR-1
  4pu8-assembly1_A  TM=8.764E-01  e=4.813E-02  Shewanella oneidensis MR-1
  4pu4-assembly1_D  TM=8.950E-01  e=5.459E-02  Shewanella oneidensis MR-1
  4pu7-assembly1_B  TM=8.780E-01  e=5.126E-02  Shewanella oneidensis MR-1
  3f51-assembly1_A  TM=7.512E-01  e=1.238E-01  Corynebacterium glutamicum

Secondary structure (DSSP, 8-state):
---PPPHHHHHHHHHHHHTT--HHHHHHHHT--HHHHHHHHHTSS--HHHHHHHHHHHT-GGG-/---PPPHHHHHHHHHHHHTT--HHHHHHHHT--HHHHHHHHHTSS--HHHHHHHHHHHT-GGG-

InterPro domains:
  IPR001387 Cro/C1-type, helix-turn-helix domain [PF01381] (21-59)
  IPR001387 Cro/C1-type, helix-turn-helix domain [PS50943] (22-64)
  IPR001387 Cro/C1-type, helix-turn-helix domain [cd00093] (9-60)
  IPR010982 Lambda repressor-like, DNA-binding domain superfamily [G3DSA:1.10.260.40] (1-61)
  IPR010982 Lambda repressor-like, DNA-binding domain superfamily [SSF47413] (7-60)